Protein AF-A0A5J4VJQ0-F1 (afdb_monomer)

Nearest PDB structures (foldseek):
  6xtj-assembly1_AAA  TM=7.893E-01  e=2.150E+00  Homo sapiens
  6brs-assembly1_A  TM=7.904E-01  e=2.942E+00  Pectobacterium atrosepticum SCRI1043
  7apk-assembly1_F  TM=4.690E-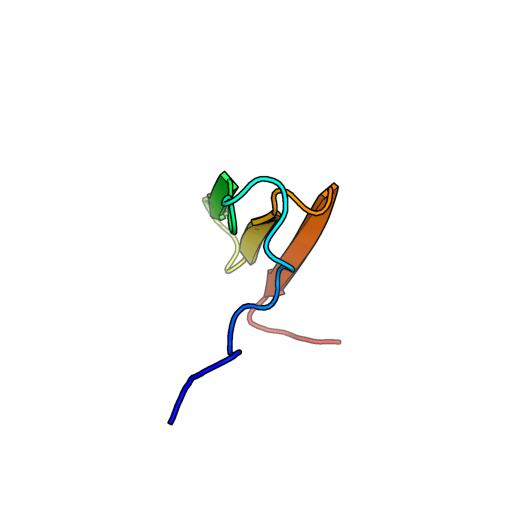01  e=1.571E+00  Homo sapiens

Sequence (45 aa):
ERSSLSQHRQMFDEGITKIAAHPIHPIIVSAGADGVIKLFTSNPQ

Foldseek 3Di:
DDDPPQPADDDPNWFWPDKDADPPFQWIWTATPNRDIDIDHPDDD

Solvent-accessible surface area (backbone atoms only — not comparable to full-atom values): 2966 Å² total; per-residue (Å²): 138,83,86,79,84,61,91,45,54,71,36,96,95,32,37,76,76,46,75,51,68,51,94,84,56,74,39,38,38,42,32,22,56,63,77,50,74,48,82,44,53,89,72,82,126

Radius of gyration: 12.06 Å; Cα contacts (8 Å, |Δi|>4): 69; chains: 1; bounding box: 29×23×34 Å

Mean predicted aligned error: 6.07 Å

Secondary structure (DSSP, 8-state):
------SSPPBTTB-EEEEEE-SSSSEEEEEETTS-EEEEESS--

Organism: NCBI:txid222440

pLDDT: mean 84.72, std 14.28, range [46.88, 95.75]

Struct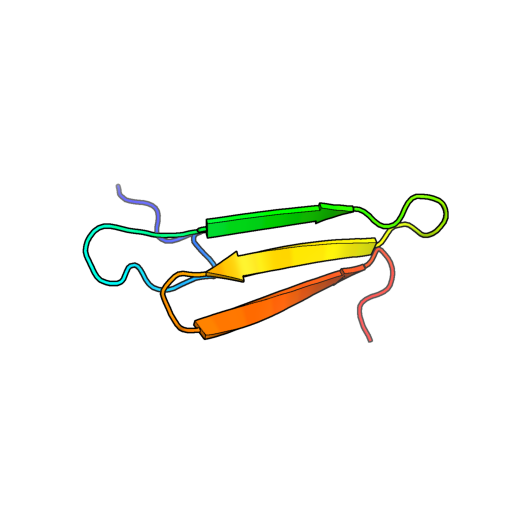ure (mmCIF, N/CA/C/O backbone):
data_AF-A0A5J4VJQ0-F1
#
_entry.id   AF-A0A5J4VJQ0-F1
#
loop_
_atom_site.group_PDB
_atom_site.id
_atom_site.type_symbol
_atom_site.label_atom_id
_atom_site.label_alt_id
_atom_site.label_comp_id
_atom_site.label_asym_id
_atom_site.label_entity_id
_atom_site.label_seq_id
_atom_site.pdbx_PDB_ins_code
_atom_site.Cartn_x
_atom_site.Cartn_y
_atom_site.Cartn_z
_atom_site.occupancy
_atom_site.B_iso_or_equi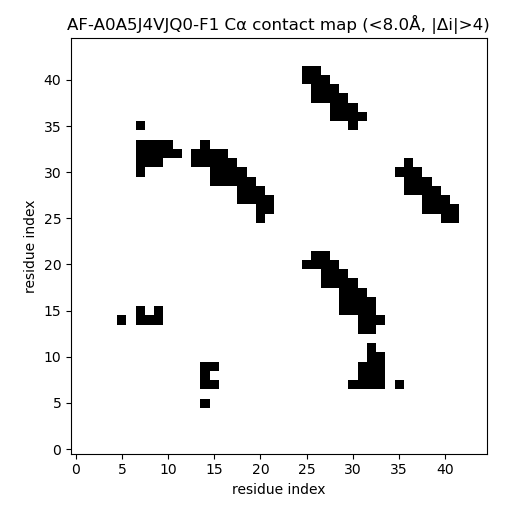v
_atom_site.auth_seq_id
_atom_site.auth_comp_id
_atom_site.auth_asym_id
_atom_site.auth_atom_id
_atom_site.pdbx_PDB_model_num
ATOM 1 N N . GLU A 1 1 ? 4.622 -17.742 19.173 1.00 49.22 1 GLU A N 1
ATOM 2 C CA . GLU A 1 1 ? 3.661 -17.880 18.056 1.00 49.22 1 GLU A CA 1
ATOM 3 C C . GLU A 1 1 ? 2.815 -16.608 17.964 1.00 49.22 1 GLU A C 1
ATOM 5 O O . GLU A 1 1 ? 2.498 -16.065 19.015 1.00 49.22 1 GLU A O 1
ATOM 10 N N . ARG A 1 2 ? 2.484 -16.154 16.738 1.00 46.88 2 ARG A N 1
ATOM 11 C CA . ARG A 1 2 ? 1.950 -14.828 16.313 1.00 46.88 2 ARG A CA 1
ATOM 12 C C . ARG A 1 2 ? 3.043 -13.749 16.202 1.00 46.88 2 ARG A C 1
ATOM 14 O O . ARG A 1 2 ? 3.359 -13.077 17.168 1.00 46.88 2 ARG A O 1
ATOM 21 N N . SER A 1 3 ? 3.799 -13.658 15.108 1.00 55.03 3 SER A N 1
ATOM 22 C CA . SER A 1 3 ? 3.382 -13.234 13.755 1.00 55.03 3 SER A CA 1
ATOM 23 C C . SER A 1 3 ? 2.782 -11.824 13.732 1.00 55.03 3 SER A C 1
ATOM 25 O O . SER A 1 3 ? 1.601 -11.661 13.455 1.00 55.03 3 SER A O 1
ATOM 27 N N . SER A 1 4 ? 3.583 -10.788 13.976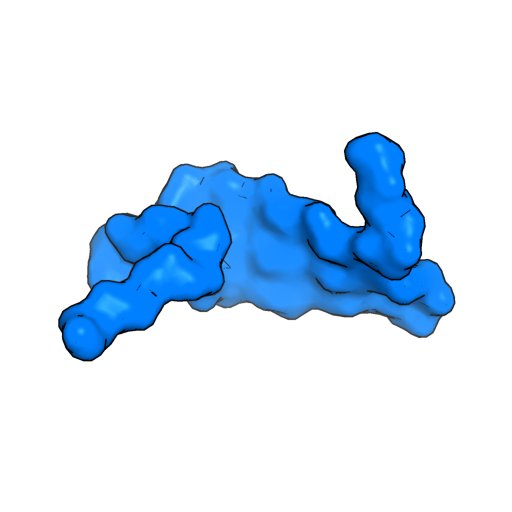 1.00 48.88 4 SER A N 1
ATOM 28 C CA . SER A 1 4 ? 3.228 -9.416 13.579 1.00 48.88 4 SER A CA 1
ATOM 29 C C . SER A 1 4 ? 4.171 -8.934 12.475 1.00 48.88 4 SER A C 1
ATOM 31 O O . SER A 1 4 ? 4.851 -7.925 12.608 1.00 48.88 4 SER A O 1
ATOM 33 N N . LEU A 1 5 ? 4.229 -9.693 11.376 1.00 60.16 5 LEU A N 1
ATOM 34 C CA . LEU A 1 5 ? 4.885 -9.290 10.122 1.00 60.16 5 LEU A CA 1
ATOM 35 C C . LEU A 1 5 ? 4.016 -8.319 9.299 1.00 60.16 5 LEU A C 1
ATOM 37 O O . LEU A 1 5 ? 4.360 -7.983 8.169 1.00 60.16 5 LEU A O 1
ATOM 41 N N . SER A 1 6 ? 2.871 -7.882 9.836 1.00 65.25 6 SER A N 1
ATOM 42 C CA . SER A 1 6 ? 2.047 -6.879 9.169 1.00 65.25 6 SER A CA 1
ATOM 43 C C . SER A 1 6 ? 2.709 -5.518 9.318 1.00 65.25 6 SER A C 1
ATOM 45 O O . SER A 1 6 ? 2.800 -4.975 10.416 1.00 65.25 6 SER A O 1
ATOM 47 N N . GLN A 1 7 ? 3.160 -4.963 8.197 1.00 78.25 7 GLN A N 1
ATOM 48 C CA . GLN A 1 7 ? 3.688 -3.603 8.149 1.00 78.25 7 GLN A CA 1
ATOM 49 C C . GLN A 1 7 ? 2.621 -2.542 8.464 1.00 78.25 7 GLN A C 1
ATOM 51 O O . GLN A 1 7 ? 2.976 -1.429 8.840 1.00 78.25 7 GLN A O 1
ATOM 56 N N . HIS A 1 8 ? 1.341 -2.883 8.326 1.00 84.81 8 HIS A N 1
ATOM 57 C CA . HIS A 1 8 ? 0.224 -2.018 8.692 1.00 84.81 8 HIS A CA 1
ATOM 58 C C . HIS A 1 8 ? -0.346 -2.424 10.047 1.00 84.81 8 HIS A C 1
ATOM 60 O O . HIS A 1 8 ? -0.474 -3.619 10.348 1.00 84.81 8 HIS A O 1
ATOM 66 N N . ARG A 1 9 ? -0.709 -1.429 10.858 1.00 85.50 9 ARG A N 1
ATOM 67 C CA . ARG A 1 9 ? -1.462 -1.653 12.093 1.00 85.50 9 ARG A CA 1
ATOM 68 C C . ARG A 1 9 ? -2.899 -2.005 11.717 1.00 85.50 9 ARG A C 1
ATOM 70 O O . ARG A 1 9 ? -3.507 -1.311 10.911 1.00 85.50 9 ARG A O 1
ATOM 77 N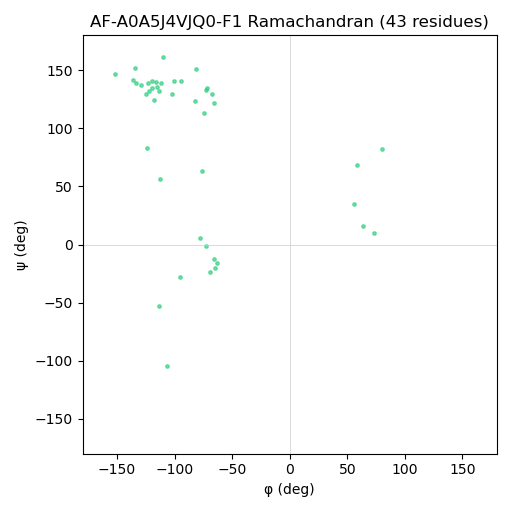 N . GLN A 1 10 ? -3.446 -3.051 12.332 1.00 84.88 10 GLN A N 1
ATOM 78 C CA . GLN A 1 10 ? -4.870 -3.333 12.188 1.00 84.88 10 GLN A CA 1
ATOM 79 C C . GLN A 1 10 ? -5.692 -2.239 12.876 1.00 84.88 10 GLN A C 1
ATOM 81 O O . GLN A 1 10 ? -5.440 -1.906 14.037 1.00 84.88 10 GLN A O 1
ATOM 86 N N . MET A 1 11 ? -6.661 -1.684 12.159 1.00 85.75 11 MET A N 1
ATOM 87 C CA . MET A 1 11 ? -7.631 -0.719 12.666 1.00 85.75 11 MET A CA 1
ATOM 88 C C . MET A 1 11 ? -9.019 -1.130 12.191 1.00 85.75 11 MET A C 1
ATOM 90 O O . MET A 1 11 ? -9.171 -1.545 11.052 1.00 85.75 11 MET A O 1
ATOM 94 N N . PHE A 1 12 ? -10.024 -1.020 13.064 1.00 86.88 12 PHE A N 1
ATOM 95 C CA . PHE A 1 12 ? -11.408 -1.408 12.748 1.00 86.88 12 PHE A CA 1
ATOM 96 C C . PHE A 1 12 ? -11.560 -2.868 12.273 1.00 86.88 12 PHE A C 1
ATOM 98 O O . PHE A 1 12 ? -12.400 -3.150 11.430 1.00 86.88 12 PHE A O 1
ATOM 105 N N . ASP A 1 13 ? -10.746 -3.784 12.819 1.00 84.38 13 ASP A N 1
ATOM 106 C CA . ASP A 1 13 ? -10.653 -5.198 12.391 1.00 84.38 13 ASP A CA 1
ATOM 107 C C . ASP A 1 13 ? -10.149 -5.388 10.945 1.00 84.38 13 ASP A C 1
ATOM 109 O O . ASP A 1 13 ? -10.235 -6.462 10.355 1.00 84.38 13 ASP A O 1
ATOM 113 N N . GLU A 1 14 ? -9.563 -4.337 10.373 1.00 85.56 14 GLU A N 1
ATOM 114 C CA . GLU A 1 14 ? -9.076 -4.310 9.004 1.00 85.56 14 GLU A CA 1
ATOM 115 C C . GLU A 1 14 ? -7.566 -4.029 8.978 1.00 85.56 14 GLU A C 1
ATOM 117 O O . GLU A 1 14 ? -7.023 -3.266 9.779 1.00 85.56 14 GLU A O 1
ATOM 122 N N . GLY A 1 15 ? -6.847 -4.712 8.086 1.00 89.62 15 GLY A N 1
ATOM 123 C CA . GLY A 1 15 ? -5.392 -4.618 7.953 1.00 89.62 15 GLY A CA 1
ATOM 124 C C . GLY A 1 15 ? -4.989 -3.841 6.705 1.00 89.62 15 GLY A C 1
ATOM 125 O O . GLY A 1 15 ? -5.052 -2.616 6.665 1.00 89.62 15 GLY A O 1
ATOM 126 N N . ILE A 1 16 ? -4.543 -4.569 5.680 1.00 92.38 16 ILE A N 1
ATOM 127 C CA . ILE A 1 16 ? -4.242 -4.013 4.356 1.00 92.38 16 ILE A CA 1
ATOM 128 C C . ILE A 1 16 ? -5.551 -3.901 3.579 1.00 92.38 16 ILE A C 1
ATOM 130 O O . ILE A 1 16 ? -6.228 -4.903 3.373 1.00 92.38 16 ILE A O 1
ATOM 134 N N . THR A 1 17 ? -5.876 -2.700 3.117 1.00 94.12 17 THR A N 1
ATOM 135 C CA . THR A 1 17 ? -7.106 -2.416 2.366 1.00 94.12 17 THR A CA 1
ATOM 136 C C . THR A 1 17 ? -6.879 -2.458 0.859 1.00 94.12 17 THR A C 1
ATOM 138 O O . THR A 1 17 ? -7.794 -2.765 0.096 1.00 94.12 17 THR A O 1
ATOM 141 N N . LYS A 1 18 ? -5.656 -2.163 0.394 1.00 93.81 18 LYS A N 1
ATOM 142 C CA . LYS A 1 18 ? -5.332 -2.177 -1.037 1.00 93.81 18 LYS A CA 1
ATOM 143 C C . LYS A 1 18 ? -3.869 -2.493 -1.309 1.00 93.81 18 LYS A C 1
ATOM 145 O O . LYS A 1 18 ? -2.982 -2.073 -0.570 1.00 93.81 18 LYS A O 1
ATOM 150 N N . ILE A 1 19 ? -3.624 -3.174 -2.426 1.00 94.56 19 ILE A N 1
ATOM 151 C CA . ILE A 1 19 ? -2.292 -3.405 -2.989 1.00 94.56 19 ILE A CA 1
ATOM 152 C C . ILE A 1 19 ? -2.323 -3.009 -4.467 1.00 94.56 19 ILE A C 1
ATOM 154 O O . ILE A 1 19 ? -3.287 -3.311 -5.171 1.00 94.56 19 ILE A O 1
ATOM 158 N N . ALA A 1 20 ? -1.285 -2.320 -4.937 1.00 95.75 20 ALA A N 1
ATOM 159 C CA . ALA A 1 20 ? -1.108 -1.966 -6.341 1.00 95.75 20 ALA A CA 1
ATOM 160 C C . ALA A 1 20 ? 0.338 -2.217 -6.776 1.00 95.75 20 ALA A C 1
ATOM 162 O O . ALA A 1 20 ? 1.274 -1.954 -6.023 1.00 95.75 20 ALA A O 1
ATOM 163 N N . ALA A 1 21 ? 0.511 -2.704 -8.001 1.00 95.19 21 ALA A N 1
ATOM 164 C CA . ALA A 1 21 ? 1.815 -2.870 -8.626 1.00 95.19 21 ALA A CA 1
A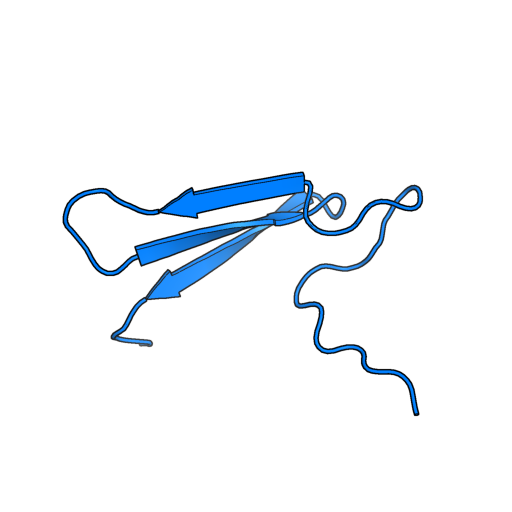TOM 165 C C . ALA A 1 21 ? 1.945 -1.893 -9.793 1.00 95.19 21 ALA A C 1
ATOM 167 O O . ALA A 1 21 ? 0.998 -1.692 -10.558 1.00 95.19 21 ALA A O 1
ATOM 168 N N . HIS A 1 22 ? 3.117 -1.281 -9.928 1.00 95.12 22 HIS A N 1
ATOM 169 C CA . HIS A 1 22 ? 3.411 -0.471 -11.098 1.00 95.12 22 HIS A CA 1
ATOM 170 C C . HIS A 1 22 ? 3.602 -1.400 -12.320 1.00 95.12 22 HIS A C 1
ATOM 172 O O . HIS A 1 22 ? 4.312 -2.395 -12.210 1.00 95.12 22 HIS A O 1
ATOM 178 N N . PRO A 1 23 ? 3.019 -1.101 -13.498 1.00 94.88 23 PRO A N 1
ATOM 179 C CA . PRO A 1 23 ? 3.008 -2.034 -14.635 1.00 94.88 23 PRO A CA 1
ATOM 180 C C . PRO A 1 23 ? 4.379 -2.269 -15.291 1.00 94.88 23 PRO A C 1
ATOM 182 O O . PRO A 1 23 ? 4.574 -3.281 -15.952 1.00 94.88 23 PRO A O 1
ATOM 185 N N . ILE A 1 24 ? 5.309 -1.319 -15.145 1.00 95.75 24 ILE A N 1
ATOM 186 C CA . ILE A 1 24 ? 6.638 -1.349 -15.790 1.00 95.75 24 ILE A CA 1
ATOM 187 C C . ILE A 1 24 ? 7.777 -1.506 -14.766 1.00 95.75 24 ILE A C 1
ATOM 189 O O . ILE A 1 24 ? 8.620 -2.384 -14.897 1.00 95.75 24 ILE A O 1
ATOM 193 N N . HIS A 1 25 ? 7.823 -0.648 -13.745 1.00 92.44 25 HIS A N 1
ATOM 194 C CA . HIS A 1 25 ? 8.853 -0.665 -12.705 1.00 92.44 25 HIS A CA 1
ATOM 195 C C . HIS A 1 25 ? 8.587 -1.705 -11.600 1.00 92.44 25 HIS A C 1
ATOM 197 O O . HIS A 1 25 ? 7.423 -1.945 -11.276 1.00 92.44 25 HIS A O 1
ATOM 203 N N . PRO A 1 26 ? 9.639 -2.252 -10.954 1.00 93.00 26 PRO A N 1
ATOM 204 C CA . PRO A 1 26 ? 9.532 -3.216 -9.854 1.00 93.00 26 PRO A CA 1
ATOM 205 C C . PRO A 1 26 ? 9.125 -2.526 -8.542 1.00 93.00 26 PRO A C 1
ATOM 207 O O . PRO A 1 26 ? 9.883 -2.475 -7.573 1.00 93.00 26 PRO A O 1
ATOM 210 N N . ILE A 1 27 ? 7.927 -1.943 -8.542 1.00 93.88 27 ILE A N 1
ATOM 211 C CA . ILE A 1 27 ? 7.376 -1.148 -7.451 1.00 93.88 27 ILE A CA 1
ATOM 212 C C . ILE A 1 27 ? 6.029 -1.732 -7.038 1.00 93.88 27 ILE A C 1
ATOM 214 O O . ILE A 1 27 ? 5.133 -1.911 -7.866 1.00 93.88 27 ILE A O 1
ATOM 218 N N . ILE A 1 28 ? 5.875 -1.966 -5.739 1.00 95.12 28 ILE A N 1
ATOM 219 C CA . ILE A 1 28 ? 4.632 -2.405 -5.109 1.00 95.12 28 ILE A CA 1
ATOM 220 C C . ILE A 1 28 ? 4.253 -1.391 -4.032 1.00 95.12 28 ILE A C 1
ATOM 222 O O . ILE A 1 28 ? 5.103 -0.902 -3.291 1.00 95.12 28 ILE A O 1
ATOM 226 N N . VAL A 1 29 ? 2.967 -1.074 -3.939 1.00 94.44 29 VAL A N 1
ATOM 227 C CA . VAL A 1 29 ? 2.410 -0.172 -2.934 1.00 94.44 29 VAL A CA 1
ATOM 228 C C . VAL A 1 29 ? 1.336 -0.909 -2.147 1.00 94.44 29 VAL A C 1
ATOM 230 O O . VAL A 1 29 ? 0.458 -1.529 -2.749 1.00 94.44 29 VAL A O 1
ATOM 233 N N . SER A 1 30 ? 1.375 -0.818 -0.819 1.00 95.56 30 SER A N 1
ATOM 234 C CA . SER A 1 30 ? 0.292 -1.273 0.061 1.00 95.56 30 SER A CA 1
ATOM 235 C C . SER A 1 30 ? -0.311 -0.102 0.833 1.00 95.56 30 SER A C 1
ATOM 237 O O . SER A 1 30 ? 0.410 0.785 1.291 1.00 95.56 30 SER A O 1
ATOM 239 N N . ALA A 1 31 ? -1.633 -0.104 0.978 1.00 94.88 31 ALA A N 1
ATOM 240 C CA . ALA A 1 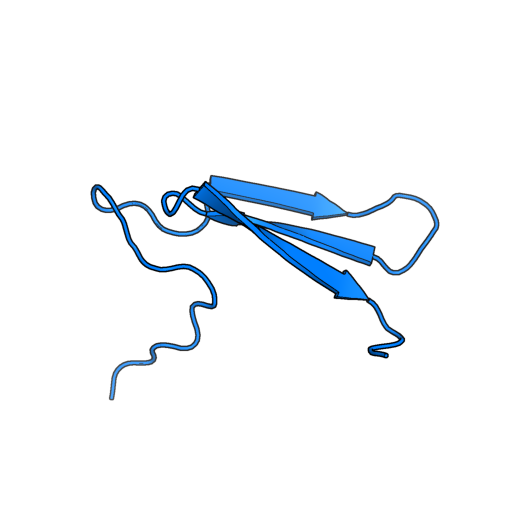31 ? -2.383 0.829 1.811 1.00 94.88 31 ALA A CA 1
ATOM 241 C C . ALA A 1 31 ? -3.056 0.066 2.955 1.00 94.88 31 ALA A C 1
ATOM 243 O O . ALA A 1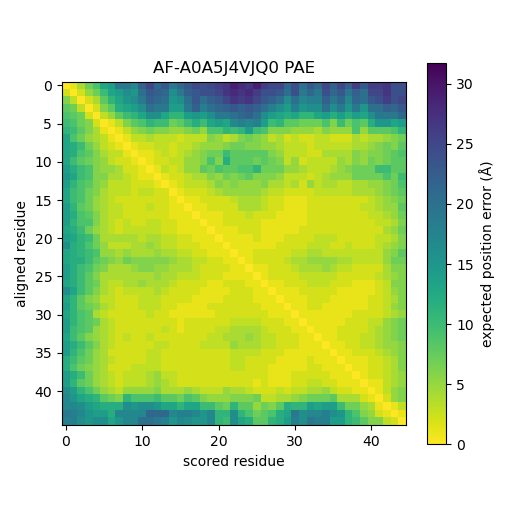 31 ? -3.623 -1.007 2.729 1.00 94.88 31 ALA A O 1
ATOM 244 N N .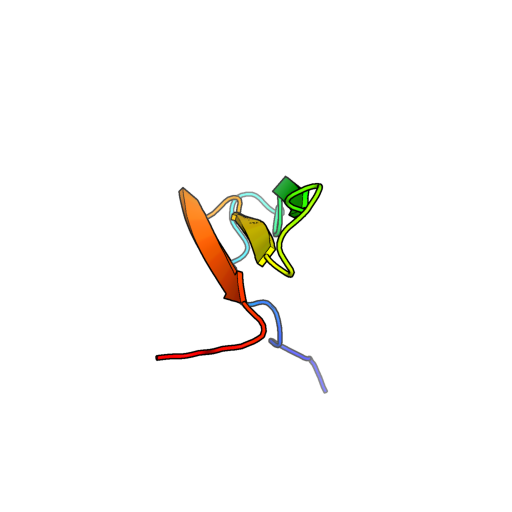 GLY A 1 32 ? -2.980 0.609 4.169 1.00 93.69 32 GLY A N 1
ATOM 245 C CA . GLY A 1 32 ? -3.604 0.028 5.355 1.00 93.69 32 GLY A CA 1
ATOM 246 C C . GLY A 1 32 ? -4.792 0.833 5.866 1.00 93.69 32 GLY A C 1
ATOM 247 O O . GLY A 1 32 ? -4.937 2.021 5.573 1.00 93.69 32 GLY A O 1
ATOM 248 N N . ALA A 1 33 ? -5.621 0.183 6.682 1.00 93.06 33 ALA A N 1
ATOM 249 C CA . ALA A 1 33 ? -6.696 0.819 7.446 1.00 93.06 33 ALA A CA 1
ATOM 250 C C . ALA A 1 33 ? -6.164 1.840 8.470 1.00 93.06 33 ALA A C 1
ATOM 252 O O . ALA A 1 33 ? -6.899 2.698 8.948 1.00 93.06 33 ALA A O 1
ATOM 253 N N . ASP A 1 34 ? -4.862 1.784 8.760 1.00 90.88 34 ASP A N 1
ATOM 254 C CA . ASP A 1 34 ? -4.126 2.767 9.548 1.00 90.88 34 ASP A CA 1
ATOM 255 C C . ASP A 1 34 ? -3.876 4.104 8.834 1.00 90.88 34 ASP A C 1
ATOM 257 O O . ASP A 1 34 ? -3.280 5.008 9.420 1.00 90.88 34 ASP A O 1
ATOM 261 N N . GLY A 1 35 ? -4.315 4.244 7.579 1.00 91.19 35 GLY A N 1
ATOM 262 C CA . GLY A 1 35 ? -4.096 5.443 6.772 1.00 91.19 35 GLY A CA 1
ATOM 263 C C . GLY A 1 35 ? -2.653 5.591 6.286 1.00 91.19 35 GLY A C 1
ATOM 264 O O . GLY A 1 35 ? -2.289 6.636 5.749 1.00 91.19 35 GLY A O 1
ATOM 265 N N . VAL A 1 36 ? -1.822 4.558 6.458 1.00 92.94 36 VAL A N 1
ATOM 266 C CA . VAL A 1 36 ? -0.428 4.552 6.014 1.00 92.94 36 VAL A CA 1
ATOM 267 C C . VAL A 1 36 ? -0.334 3.908 4.636 1.00 92.94 36 VAL A C 1
ATOM 269 O O . VAL A 1 36 ? -0.978 2.898 4.350 1.00 92.94 36 VAL A O 1
ATOM 272 N N . ILE A 1 37 ? 0.524 4.474 3.788 1.00 93.62 37 ILE A N 1
ATOM 273 C CA . ILE A 1 37 ? 0.907 3.900 2.498 1.00 93.62 37 ILE A CA 1
ATOM 274 C C . ILE A 1 37 ? 2.385 3.522 2.561 1.00 93.62 37 ILE A C 1
ATOM 276 O O . ILE A 1 37 ? 3.216 4.323 2.991 1.00 93.62 37 ILE A O 1
ATOM 280 N N . LYS A 1 38 ? 2.722 2.305 2.131 1.00 91.25 38 LYS A N 1
ATOM 281 C CA . LYS A 1 38 ? 4.101 1.808 2.086 1.00 91.25 38 LYS A CA 1
ATOM 282 C C . LYS A 1 38 ? 4.514 1.457 0.668 1.00 91.25 38 LYS A C 1
ATOM 284 O O . LYS A 1 38 ? 3.771 0.801 -0.057 1.00 91.25 38 LYS A O 1
ATOM 289 N N . LEU A 1 39 ? 5.718 1.898 0.308 1.00 92.44 39 LEU A N 1
ATOM 290 C CA . LEU A 1 39 ? 6.355 1.663 -0.980 1.00 92.44 39 LEU A CA 1
ATOM 291 C C . LEU A 1 39 ? 7.409 0.564 -0.840 1.00 92.44 39 LEU A C 1
ATOM 293 O O . LEU A 1 39 ? 8.283 0.640 0.020 1.00 92.44 39 LEU A O 1
ATOM 297 N N . PHE A 1 40 ? 7.347 -0.423 -1.722 1.00 91.19 40 PHE A N 1
ATOM 298 C CA . PHE A 1 40 ? 8.315 -1.501 -1.842 1.00 91.19 40 PHE A CA 1
ATOM 299 C C . PHE A 1 40 ? 8.943 -1.419 -3.227 1.00 91.19 40 PHE A C 1
ATOM 301 O O . PHE A 1 40 ? 8.240 -1.417 -4.234 1.00 91.19 40 PHE A O 1
ATOM 308 N N . THR A 1 41 ? 10.265 -1.335 -3.273 1.00 91.94 41 THR A N 1
ATOM 309 C CA . THR A 1 41 ? 11.052 -1.243 -4.505 1.00 91.94 41 THR A CA 1
ATOM 310 C C . THR A 1 41 ? 12.232 -2.200 -4.409 1.00 91.94 41 THR A C 1
ATOM 312 O O . THR A 1 41 ? 12.717 -2.482 -3.312 1.00 91.94 41 THR A O 1
ATOM 315 N N . SER A 1 42 ? 12.709 -2.696 -5.549 1.00 86.25 42 SER A N 1
ATOM 316 C CA . SER A 1 42 ? 13.906 -3.541 -5.613 1.00 86.25 42 SER A CA 1
ATOM 317 C C . SER A 1 42 ? 15.194 -2.809 -5.219 1.00 86.25 42 SER A C 1
ATOM 319 O O . SER A 1 42 ? 16.212 -3.461 -5.018 1.00 86.25 42 SER A O 1
ATOM 321 N N . ASN A 1 43 ? 15.162 -1.475 -5.122 1.00 80.06 43 ASN A N 1
ATOM 322 C CA . ASN A 1 43 ? 16.294 -0.663 -4.686 1.00 80.06 43 ASN A CA 1
ATOM 323 C C . ASN A 1 43 ? 15.901 0.217 -3.487 1.00 80.06 43 ASN A C 1
ATOM 325 O O . ASN A 1 43 ? 15.515 1.373 -3.689 1.00 80.06 43 ASN A O 1
ATOM 329 N N . PRO A 1 44 ? 15.929 -0.318 -2.254 1.00 64.44 44 PRO A N 1
ATOM 330 C CA . PRO A 1 44 ? 15.762 0.501 -1.060 1.00 64.44 44 PRO A CA 1
ATOM 331 C C . PRO A 1 44 ? 16.959 1.459 -0.948 1.00 64.44 44 PRO A C 1
ATOM 333 O O . PRO A 1 44 ? 18.104 1.010 -0.947 1.00 64.44 44 PRO A O 1
ATOM 336 N N . GLN A 1 45 ? 16.689 2.768 -0.925 1.00 57.69 45 GLN A N 1
ATOM 337 C CA . GLN A 1 45 ? 17.676 3.789 -0.548 1.00 57.69 45 GLN A CA 1
ATOM 338 C C . GLN A 1 45 ? 17.775 3.878 0.973 1.00 57.69 45 GLN A C 1
ATOM 340 O O . GLN A 1 45 ? 16.712 3.761 1.626 1.00 57.69 45 GLN A O 1
#